Protein AF-A0A504MA35-F1 (afdb_monomer_lite)

Structure (mmCIF, N/CA/C/O backbone):
data_AF-A0A504MA35-F1
#
_entry.id   AF-A0A504MA35-F1
#
loop_
_atom_site.group_PDB
_atom_site.id
_atom_site.type_symbol
_atom_site.label_atom_id
_atom_site.label_alt_id
_atom_site.label_comp_id
_atom_site.label_asym_id
_atom_site.label_entity_id
_atom_site.label_seq_id
_atom_site.pdbx_PDB_ins_code
_atom_site.Cartn_x
_atom_site.Cartn_y
_atom_site.Cartn_z
_atom_site.occupancy
_atom_site.B_iso_or_equiv
_atom_site.auth_seq_id
_atom_site.auth_comp_id
_atom_site.auth_asym_id
_atom_site.auth_atom_id
_atom_site.pdbx_PDB_model_num
ATOM 1 N N . MET A 1 1 ? -36.026 18.913 8.375 1.00 50.41 1 MET A N 1
ATOM 2 C CA . MET A 1 1 ? -34.593 18.856 8.723 1.00 50.41 1 MET A CA 1
ATOM 3 C C . MET A 1 1 ? -34.056 17.618 8.022 1.00 50.41 1 MET A C 1
ATOM 5 O O . MET A 1 1 ? -34.447 16.542 8.444 1.00 50.41 1 MET A O 1
ATOM 9 N N . PRO A 1 2 ? -33.362 17.745 6.877 1.00 55.00 2 PRO A N 1
ATOM 10 C CA . PRO A 1 2 ? -32.932 16.585 6.107 1.00 55.00 2 PRO A CA 1
ATOM 11 C C . PRO A 1 2 ? -31.817 15.855 6.856 1.00 55.00 2 PRO A C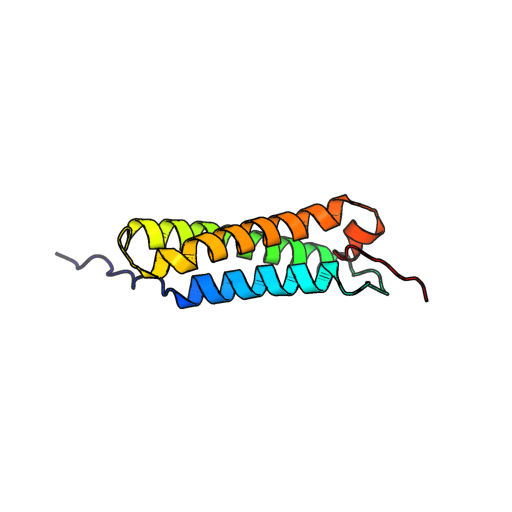 1
ATOM 13 O O . PRO A 1 2 ? -30.789 16.428 7.209 1.00 55.00 2 PRO A O 1
ATOM 16 N N . ASP A 1 3 ? -32.088 14.592 7.118 1.00 53.25 3 ASP A N 1
ATOM 17 C CA . ASP A 1 3 ? -31.229 13.524 7.591 1.00 53.25 3 ASP A CA 1
ATOM 18 C C . ASP A 1 3 ? -29.977 13.449 6.706 1.00 53.25 3 ASP A C 1
ATOM 20 O O . ASP A 1 3 ? -29.918 12.793 5.667 1.00 53.25 3 ASP A O 1
ATOM 24 N N . MET A 1 4 ? -28.960 14.209 7.111 1.00 52.91 4 MET A N 1
ATOM 25 C CA . MET A 1 4 ? -27.652 14.207 6.478 1.00 52.91 4 MET A CA 1
ATOM 26 C C . MET A 1 4 ? -27.004 12.839 6.687 1.00 52.91 4 MET A C 1
ATOM 28 O O . MET A 1 4 ? -26.461 12.555 7.747 1.00 52.91 4 MET A O 1
ATOM 32 N N . SER A 1 5 ? -27.081 12.009 5.643 1.00 54.41 5 SER A N 1
ATOM 33 C CA . SER A 1 5 ? -26.116 10.968 5.289 1.00 54.41 5 SER A CA 1
ATOM 34 C C . SER A 1 5 ? -25.557 10.188 6.486 1.00 54.41 5 SER A C 1
ATOM 36 O O . SER A 1 5 ? -24.431 10.426 6.929 1.00 54.41 5 SER A O 1
ATOM 38 N N . SER A 1 6 ? -26.296 9.170 6.933 1.00 55.16 6 SER A N 1
ATOM 39 C CA . SER A 1 6 ? -25.688 8.025 7.615 1.00 55.16 6 SER A CA 1
ATOM 40 C C . SER A 1 6 ? -24.755 7.328 6.616 1.00 55.16 6 SER A C 1
ATOM 42 O O . SER A 1 6 ? -25.154 6.434 5.866 1.00 55.16 6 SER A O 1
ATOM 44 N N . SER A 1 7 ? -23.513 7.805 6.522 1.00 60.72 7 SER A N 1
ATOM 45 C CA . SER A 1 7 ? -22.460 7.102 5.808 1.00 60.72 7 SER A CA 1
ATOM 46 C C . SER A 1 7 ? -22.259 5.781 6.539 1.00 60.72 7 SER A C 1
ATOM 48 O O . SER A 1 7 ? -21.933 5.748 7.726 1.00 60.72 7 SER A O 1
ATOM 50 N N . LYS A 1 8 ? -22.550 4.671 5.854 1.00 60.34 8 LYS A N 1
ATOM 51 C CA . LYS A 1 8 ? -22.393 3.336 6.436 1.00 60.34 8 LYS A CA 1
ATOM 52 C C . LYS A 1 8 ? -20.969 3.218 6.996 1.00 60.34 8 LYS A C 1
ATOM 54 O O . LYS A 1 8 ? -20.033 3.601 6.285 1.00 60.34 8 LYS A O 1
ATOM 59 N N . PRO A 1 9 ? -20.793 2.711 8.229 1.00 65.19 9 PRO A N 1
ATOM 60 C CA . PRO A 1 9 ? -19.465 2.538 8.794 1.00 65.19 9 PRO A CA 1
ATOM 61 C C . PRO A 1 9 ? -18.634 1.681 7.842 1.00 65.19 9 PRO A C 1
ATOM 63 O O . PRO A 1 9 ? -19.141 0.707 7.270 1.00 65.19 9 PRO A O 1
ATOM 66 N N . LEU A 1 10 ? -17.377 2.070 7.625 1.00 72.12 10 LEU A N 1
ATOM 67 C CA . LEU A 1 10 ? -16.513 1.323 6.718 1.00 72.12 10 LEU A CA 1
ATOM 68 C C . LEU A 1 10 ? -16.338 -0.087 7.287 1.00 72.12 10 LEU A C 1
ATOM 70 O O . LEU A 1 10 ? -15.994 -0.236 8.460 1.00 72.12 10 LEU A O 1
ATOM 74 N N . PRO A 1 11 ? -16.591 -1.143 6.500 1.00 85.38 11 PRO A N 1
ATOM 75 C CA . PRO A 1 11 ? -16.517 -2.484 7.036 1.00 85.38 11 PRO A CA 1
ATOM 76 C C . PRO A 1 11 ? -15.056 -2.855 7.296 1.00 85.38 11 PRO A C 1
ATOM 78 O O . PRO A 1 11 ? -14.182 -2.656 6.453 1.00 85.38 11 PRO A O 1
ATOM 81 N N . TRP A 1 12 ? -14.806 -3.496 8.438 1.00 85.06 12 TRP A N 1
ATOM 82 C CA . TRP A 1 12 ? -13.512 -4.101 8.786 1.00 85.06 12 TRP A CA 1
ATOM 83 C C . TRP A 1 12 ? -12.964 -5.032 7.691 1.00 85.06 12 TRP A C 1
ATOM 85 O O . TRP A 1 12 ? -11.753 -5.207 7.558 1.00 85.06 12 TRP A O 1
ATOM 95 N N . THR A 1 13 ? -13.852 -5.613 6.884 1.00 89.81 13 THR A N 1
ATOM 96 C CA . THR A 1 13 ? -13.505 -6.410 5.705 1.00 89.81 13 THR A CA 1
ATOM 97 C C . THR A 1 13 ? -12.676 -5.617 4.697 1.00 89.81 13 THR A C 1
ATOM 99 O O . THR A 1 13 ? -11.718 -6.164 4.167 1.00 89.81 13 THR A O 1
ATOM 102 N N . THR A 1 14 ? -12.969 -4.331 4.477 1.00 90.00 14 THR A N 1
ATOM 103 C CA . THR A 1 14 ? -12.213 -3.486 3.539 1.00 90.00 14 THR A CA 1
ATOM 104 C C . THR A 1 14 ? -10.753 -3.364 3.960 1.00 90.00 14 THR A C 1
ATOM 106 O O . THR A 1 14 ? -9.866 -3.602 3.144 1.00 90.00 14 THR A O 1
ATOM 109 N N . LEU A 1 15 ? -10.488 -3.085 5.243 1.00 90.75 15 LEU A N 1
ATOM 110 C CA . LEU A 1 15 ? -9.119 -3.031 5.767 1.00 90.75 15 LEU A CA 1
ATOM 111 C C . LEU A 1 15 ? -8.404 -4.369 5.563 1.00 90.75 15 LEU A C 1
ATOM 113 O O . LEU A 1 15 ? -7.267 -4.387 5.103 1.00 90.75 15 LEU A O 1
ATOM 117 N N . ARG A 1 16 ? -9.075 -5.489 5.858 1.00 92.62 16 ARG A N 1
ATOM 118 C CA . ARG A 1 16 ? -8.502 -6.835 5.695 1.00 92.62 16 ARG A CA 1
ATOM 119 C C . ARG A 1 16 ? -8.176 -7.159 4.241 1.00 92.62 16 ARG A C 1
ATOM 121 O O . ARG A 1 16 ? -7.124 -7.729 3.985 1.00 92.62 16 ARG A O 1
ATOM 128 N N . VAL A 1 17 ? -9.051 -6.792 3.307 1.00 94.31 17 VAL A N 1
ATOM 129 C CA . VAL A 1 17 ? -8.842 -7.023 1.872 1.00 94.31 17 VAL A CA 1
ATOM 130 C C . VAL A 1 17 ? -7.667 -6.193 1.365 1.00 94.31 17 VAL A C 1
ATOM 132 O O . VAL A 1 17 ? -6.769 -6.749 0.743 1.00 94.31 17 VAL A O 1
ATOM 135 N N . ILE A 1 18 ? -7.617 -4.895 1.681 1.00 93.56 18 ILE A N 1
ATOM 136 C CA . ILE A 1 18 ? -6.497 -4.029 1.278 1.00 93.56 18 ILE A CA 1
ATOM 137 C C . ILE A 1 18 ? -5.185 -4.532 1.892 1.00 93.56 18 ILE A C 1
ATOM 139 O O . ILE A 1 18 ? -4.175 -4.629 1.198 1.00 93.56 18 ILE A O 1
ATOM 143 N N . ALA A 1 19 ? -5.207 -4.905 3.174 1.00 93.88 19 ALA A N 1
ATOM 144 C CA . ALA A 1 19 ? -4.044 -5.459 3.852 1.00 93.88 19 ALA A CA 1
ATOM 145 C C . ALA A 1 19 ? -3.562 -6.760 3.201 1.00 93.88 19 ALA A C 1
ATOM 147 O O . ALA A 1 19 ? -2.372 -6.899 2.931 1.00 93.88 19 ALA A O 1
ATOM 148 N N . ALA A 1 20 ? -4.474 -7.687 2.901 1.00 94.81 20 ALA A N 1
ATOM 149 C CA . ALA A 1 20 ? -4.141 -8.936 2.229 1.00 94.81 20 ALA A CA 1
ATOM 150 C C . ALA A 1 20 ? -3.539 -8.685 0.841 1.00 94.81 20 ALA A C 1
ATOM 152 O O . ALA A 1 20 ? -2.509 -9.270 0.522 1.00 94.81 20 ALA A O 1
ATOM 153 N N . LEU A 1 21 ? -4.124 -7.779 0.049 1.00 94.50 21 LEU A N 1
ATOM 154 C CA . LEU A 1 21 ? -3.598 -7.421 -1.269 1.00 94.50 21 LEU A CA 1
ATOM 155 C C . LEU A 1 21 ? -2.169 -6.876 -1.175 1.00 94.50 21 LEU A C 1
ATOM 157 O O . LEU A 1 21 ? -1.303 -7.344 -1.907 1.00 94.50 21 LEU A O 1
ATOM 161 N N . LEU A 1 22 ? -1.894 -5.947 -0.255 1.00 94.31 22 LEU A N 1
ATOM 162 C CA . LEU A 1 22 ? -0.554 -5.373 -0.087 1.00 94.31 22 LEU A CA 1
ATOM 163 C C . LEU A 1 22 ? 0.464 -6.403 0.418 1.00 94.31 22 LEU A C 1
ATOM 165 O O . LEU A 1 22 ? 1.550 -6.515 -0.147 1.00 94.31 22 LEU A O 1
ATOM 169 N N . ILE A 1 23 ? 0.120 -7.175 1.452 1.00 95.19 23 ILE A N 1
ATOM 170 C CA . ILE A 1 23 ? 1.039 -8.141 2.075 1.00 95.19 23 ILE A CA 1
ATOM 171 C C . ILE A 1 23 ? 1.339 -9.298 1.122 1.00 95.19 23 ILE A C 1
ATOM 173 O O . ILE A 1 23 ? 2.504 -9.614 0.897 1.00 95.19 23 ILE A O 1
ATOM 177 N N . VAL A 1 24 ? 0.313 -9.921 0.535 1.00 95.44 24 VAL A N 1
ATOM 178 C CA . VAL A 1 24 ? 0.503 -11.066 -0.370 1.00 95.44 24 VAL A CA 1
ATOM 179 C C . VAL A 1 24 ? 1.294 -10.641 -1.603 1.00 95.44 24 VAL A C 1
ATOM 181 O O . VAL A 1 24 ? 2.230 -11.337 -1.986 1.00 95.44 24 VAL A O 1
ATOM 184 N N . THR A 1 25 ? 0.982 -9.477 -2.181 1.00 93.06 25 THR A N 1
ATOM 185 C CA . THR A 1 25 ? 1.718 -8.958 -3.344 1.00 93.06 25 THR A CA 1
ATOM 186 C C . THR A 1 25 ? 3.173 -8.654 -2.996 1.00 93.06 25 THR A C 1
ATOM 188 O O . THR A 1 25 ? 4.067 -8.965 -3.779 1.00 93.06 25 THR A O 1
ATOM 191 N N . PHE A 1 26 ? 3.435 -8.091 -1.813 1.00 93.75 26 PHE A N 1
ATOM 192 C CA . PHE A 1 26 ? 4.795 -7.838 -1.341 1.00 93.75 26 PHE A CA 1
ATOM 193 C C . PHE A 1 26 ? 5.591 -9.126 -1.149 1.00 93.75 26 PHE A C 1
ATOM 195 O O . PHE A 1 26 ? 6.684 -9.249 -1.693 1.00 93.75 26 PHE A O 1
ATOM 202 N N . VAL A 1 27 ? 5.028 -10.113 -0.448 1.00 94.00 27 VAL A N 1
ATOM 203 C CA . VAL A 1 27 ? 5.677 -11.417 -0.246 1.00 94.00 27 VAL A CA 1
ATOM 204 C C . VAL A 1 27 ? 5.931 -12.109 -1.586 1.00 94.00 27 VAL A C 1
ATOM 206 O O . VAL A 1 27 ? 7.030 -12.600 -1.820 1.00 94.00 27 VAL A O 1
ATOM 209 N N . TYR A 1 28 ? 4.960 -12.085 -2.501 1.00 93.19 28 TYR A N 1
ATOM 210 C CA . TYR A 1 28 ? 5.121 -12.623 -3.852 1.00 93.19 28 TYR A CA 1
ATOM 211 C C . TYR A 1 28 ? 6.297 -11.966 -4.593 1.00 93.19 28 TYR A C 1
ATOM 213 O O . TYR A 1 28 ? 7.179 -12.664 -5.090 1.00 93.19 28 TYR A O 1
ATOM 221 N N . ARG A 1 29 ? 6.358 -10.629 -4.606 1.00 90.81 29 ARG A N 1
ATOM 222 C CA . ARG A 1 29 ? 7.414 -9.856 -5.286 1.00 90.81 29 ARG A CA 1
ATOM 223 C C . ARG A 1 29 ? 8.790 -9.962 -4.615 1.00 90.81 29 ARG A C 1
ATOM 225 O O . ARG A 1 29 ? 9.806 -9.717 -5.267 1.00 90.81 29 ARG A O 1
ATOM 232 N N . LEU A 1 30 ? 8.838 -10.331 -3.335 1.00 90.88 30 LEU A N 1
ATOM 233 C CA . LEU A 1 30 ? 10.077 -10.644 -2.622 1.00 90.88 30 LEU A CA 1
ATOM 234 C C . LEU A 1 30 ? 10.590 -12.054 -2.929 1.00 90.88 30 LEU A C 1
ATOM 236 O O . LEU A 1 30 ? 11.793 -12.235 -3.093 1.00 90.88 30 LEU A O 1
ATOM 240 N N . CYS A 1 31 ? 9.698 -13.045 -2.953 1.00 91.06 31 CYS A N 1
ATOM 241 C CA . CYS A 1 31 ? 10.081 -14.455 -2.986 1.00 91.06 31 CYS A CA 1
ATOM 242 C C . CYS A 1 31 ? 10.211 -15.029 -4.396 1.00 91.06 31 CYS A C 1
ATOM 244 O O . CYS A 1 31 ? 10.973 -15.972 -4.596 1.00 91.06 31 CYS A O 1
ATOM 246 N N . ILE A 1 32 ? 9.451 -14.511 -5.359 1.00 89.38 32 ILE A N 1
ATOM 247 C CA . ILE A 1 32 ? 9.431 -15.049 -6.719 1.00 89.38 32 ILE A CA 1
ATOM 248 C C . ILE A 1 32 ? 10.264 -14.133 -7.615 1.00 89.38 32 ILE A C 1
ATOM 250 O O . ILE A 1 32 ? 10.045 -12.925 -7.589 1.00 89.38 32 ILE A O 1
ATOM 254 N N . PRO A 1 33 ? 11.235 -14.650 -8.385 1.00 87.56 33 PRO A N 1
ATOM 255 C CA . PRO A 1 33 ? 12.004 -13.832 -9.311 1.00 87.56 33 PRO A CA 1
ATOM 256 C C . PRO A 1 33 ? 11.176 -13.472 -10.547 1.00 87.56 33 PRO A C 1
ATOM 258 O O . PRO A 1 33 ? 10.382 -14.281 -11.034 1.00 87.56 33 PRO A O 1
ATOM 261 N N . SER A 1 34 ? 11.391 -12.268 -11.080 1.00 85.62 34 SER A N 1
ATOM 262 C CA . SER A 1 34 ? 10.885 -11.933 -12.413 1.00 85.62 34 SER A CA 1
ATOM 263 C C . SER A 1 34 ? 11.834 -12.449 -13.497 1.00 85.62 34 SER A C 1
ATOM 265 O O . SER A 1 34 ? 13.053 -12.449 -13.307 1.00 85.62 34 SER A O 1
ATOM 267 N N . HIS A 1 35 ? 11.254 -12.854 -14.626 1.00 83.44 35 HIS A N 1
ATOM 268 C CA . HIS A 1 35 ? 11.959 -13.395 -15.792 1.00 83.44 35 HIS A CA 1
ATOM 269 C C . HIS A 1 35 ? 11.857 -12.472 -17.017 1.00 83.44 35 HIS A C 1
ATOM 271 O O . HIS A 1 35 ? 12.625 -12.610 -17.963 1.00 83.44 35 HIS A O 1
ATOM 277 N N . GLU A 1 36 ? 10.937 -11.501 -16.999 1.00 82.81 36 GLU A N 1
ATOM 278 C CA . GLU A 1 36 ? 10.677 -10.599 -18.121 1.00 82.81 36 GLU A CA 1
ATOM 279 C C . GLU A 1 36 ? 10.560 -9.149 -17.640 1.00 82.81 36 GLU A C 1
ATOM 281 O O . GLU A 1 36 ? 10.149 -8.872 -16.508 1.00 82.81 36 GLU A O 1
ATOM 286 N N . TYR A 1 37 ? 10.939 -8.209 -18.508 1.00 83.94 37 TYR A 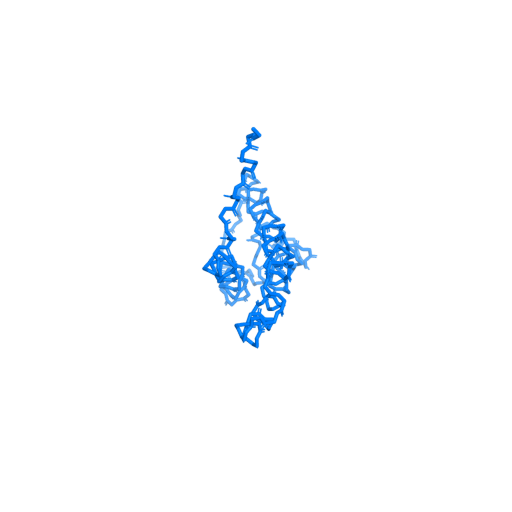N 1
ATOM 287 C CA . TYR A 1 37 ? 10.733 -6.787 -18.259 1.00 83.94 37 TYR A CA 1
ATOM 288 C C . TYR A 1 37 ? 9.294 -6.390 -18.575 1.00 83.94 37 TYR A C 1
ATOM 290 O O . TYR A 1 37 ? 8.810 -6.593 -19.688 1.00 83.94 37 TYR A O 1
ATOM 298 N N . ASP A 1 38 ? 8.639 -5.745 -17.613 1.00 84.44 38 ASP A N 1
ATOM 299 C CA . ASP A 1 38 ? 7.303 -5.201 -17.814 1.00 84.44 38 ASP A CA 1
ATOM 300 C C . ASP A 1 38 ? 7.294 -4.040 -18.816 1.00 84.44 38 ASP A C 1
ATOM 302 O O . ASP A 1 38 ? 8.214 -3.217 -18.902 1.00 84.44 38 ASP A O 1
ATOM 306 N N . SER A 1 39 ? 6.178 -3.916 -19.537 1.00 89.62 39 SER A N 1
ATOM 307 C CA . SER A 1 39 ? 5.914 -2.734 -20.356 1.00 89.62 39 SER A CA 1
ATOM 308 C C . SER A 1 39 ? 5.791 -1.476 -19.485 1.00 89.62 39 SER A C 1
ATOM 310 O O . SER A 1 39 ? 5.299 -1.518 -18.356 1.00 89.62 39 SER A O 1
ATOM 312 N N . ARG A 1 40 ? 6.161 -0.308 -20.032 1.00 89.00 40 ARG A N 1
ATOM 313 C CA . ARG A 1 40 ? 6.047 0.987 -19.324 1.00 89.00 40 ARG A CA 1
ATOM 314 C C . ARG A 1 40 ? 4.641 1.241 -18.764 1.00 89.00 40 ARG A C 1
ATOM 316 O O . ARG A 1 40 ? 4.513 1.790 -17.675 1.00 89.00 40 ARG A O 1
ATOM 323 N N . GLY A 1 41 ? 3.602 0.837 -19.499 1.00 89.81 41 GLY A N 1
ATOM 324 C CA . GLY A 1 41 ? 2.213 0.963 -19.054 1.00 89.81 41 GLY A CA 1
ATOM 325 C C . GLY A 1 41 ? 1.902 0.091 -17.835 1.00 89.81 41 GLY A C 1
ATOM 326 O O . GLY A 1 41 ? 1.295 0.585 -16.889 1.00 89.81 41 GLY A O 1
ATOM 327 N N . SER A 1 42 ? 2.376 -1.161 -17.828 1.00 88.88 42 SER A N 1
ATOM 328 C CA . SER A 1 42 ? 2.236 -2.091 -16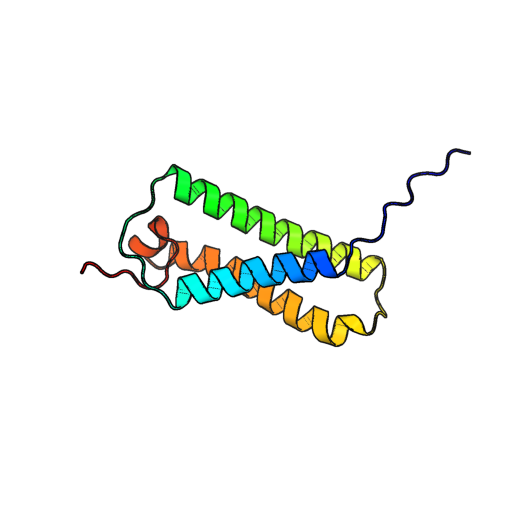.693 1.00 88.88 42 SER A CA 1
ATOM 329 C C . SER A 1 42 ? 2.893 -1.529 -15.429 1.00 88.88 42 SER A C 1
ATOM 331 O O . SER A 1 42 ? 2.264 -1.461 -14.374 1.00 88.88 42 SER A O 1
ATOM 333 N N . VAL A 1 43 ? 4.117 -1.005 -15.561 1.00 91.44 43 VAL A N 1
ATOM 334 C CA . VAL A 1 43 ? 4.860 -0.384 -14.453 1.00 91.44 43 VAL A CA 1
ATOM 335 C C . VAL A 1 43 ? 4.095 0.781 -13.832 1.00 91.44 43 VAL A C 1
ATOM 337 O O . VAL A 1 43 ? 3.926 0.829 -12.614 1.00 91.44 43 VAL A O 1
ATOM 340 N N . ILE A 1 44 ? 3.620 1.722 -14.654 1.00 93.19 44 ILE A N 1
ATOM 341 C CA . ILE A 1 44 ? 2.895 2.898 -14.158 1.00 93.19 44 ILE A CA 1
ATOM 342 C C . ILE A 1 44 ? 1.580 2.473 -13.499 1.00 93.19 44 ILE A C 1
ATOM 344 O O . ILE A 1 44 ? 1.270 2.958 -12.414 1.00 93.19 44 ILE A O 1
ATOM 348 N N . LEU A 1 45 ? 0.828 1.555 -14.117 1.00 93.88 45 LEU A N 1
ATOM 349 C CA . LEU A 1 45 ? -0.433 1.064 -13.565 1.00 93.88 45 LEU A CA 1
ATOM 350 C C . LEU A 1 45 ? -0.230 0.405 -12.197 1.00 93.88 45 LEU A C 1
ATOM 352 O O . LEU A 1 45 ? -0.961 0.719 -11.262 1.00 93.88 45 LEU A O 1
ATOM 356 N N . ASP A 1 46 ? 0.776 -0.458 -12.061 1.00 92.69 46 ASP A N 1
ATOM 357 C CA . ASP A 1 46 ? 1.090 -1.123 -10.795 1.00 92.69 46 ASP A CA 1
ATOM 358 C C . ASP A 1 46 ? 1.478 -0.118 -9.702 1.00 92.69 46 ASP A C 1
ATOM 360 O O . ASP A 1 46 ? 0.969 -0.196 -8.585 1.00 92.69 46 ASP A O 1
ATOM 364 N N . ILE A 1 47 ? 2.303 0.884 -10.029 1.00 92.75 47 ILE A N 1
ATOM 365 C CA . ILE A 1 47 ? 2.663 1.956 -9.088 1.00 92.75 47 ILE A CA 1
ATOM 366 C C . ILE A 1 47 ? 1.414 2.725 -8.645 1.00 92.75 47 ILE A C 1
ATOM 368 O O . ILE A 1 47 ? 1.220 2.943 -7.449 1.00 92.75 47 ILE A O 1
ATOM 372 N N . VAL A 1 48 ? 0.555 3.120 -9.587 1.00 95.94 48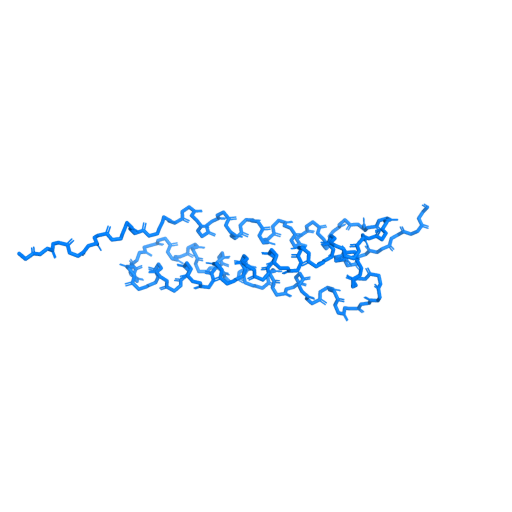 VAL A N 1
ATOM 373 C CA . VAL A 1 48 ? -0.683 3.858 -9.296 1.00 95.94 48 VAL A CA 1
ATOM 374 C C . VAL A 1 48 ? -1.625 3.026 -8.429 1.00 95.94 48 VAL A C 1
ATOM 376 O O . VAL A 1 48 ? -2.164 3.548 -7.453 1.00 95.94 48 VAL A O 1
ATOM 379 N N . LEU A 1 49 ? -1.796 1.737 -8.732 1.00 94.56 49 LEU A N 1
ATOM 380 C CA . LEU A 1 49 ? -2.613 0.824 -7.932 1.00 94.56 49 LEU A CA 1
ATOM 381 C C . LEU A 1 49 ? -2.043 0.648 -6.525 1.00 94.56 49 LEU A C 1
ATOM 383 O O . LEU A 1 49 ? -2.794 0.726 -5.557 1.00 94.56 49 LEU A O 1
ATOM 387 N N . ASN A 1 50 ? -0.728 0.475 -6.387 1.00 94.25 50 ASN A N 1
ATOM 388 C CA . ASN A 1 50 ? -0.086 0.337 -5.085 1.00 94.25 50 ASN A CA 1
ATOM 389 C C . ASN A 1 50 ? -0.225 1.618 -4.242 1.00 94.25 50 ASN A C 1
ATOM 391 O O . ASN A 1 50 ? -0.616 1.558 -3.077 1.00 94.25 50 ASN A O 1
ATOM 395 N N . ILE A 1 51 ? -0.002 2.795 -4.840 1.00 95.75 51 ILE A N 1
ATOM 396 C CA . ILE A 1 51 ? -0.243 4.085 -4.174 1.00 95.75 51 ILE A CA 1
ATOM 397 C C . ILE A 1 51 ? -1.721 4.218 -3.786 1.00 95.75 51 ILE A C 1
ATOM 399 O O . ILE A 1 51 ? -2.024 4.600 -2.658 1.00 95.75 51 ILE A O 1
ATOM 403 N N . GLY A 1 52 ? -2.647 3.862 -4.680 1.00 96.19 52 GLY A N 1
ATOM 404 C CA . GLY A 1 52 ? -4.084 3.874 -4.407 1.00 96.19 52 GLY A CA 1
ATOM 405 C C . GLY A 1 52 ? -4.472 2.964 -3.239 1.00 96.19 52 GLY A C 1
ATOM 406 O O . GLY A 1 52 ? -5.237 3.377 -2.368 1.00 96.19 52 GLY A O 1
ATOM 407 N N . LEU A 1 53 ? -3.895 1.762 -3.163 1.00 95.56 53 LEU A N 1
ATOM 408 C CA . LEU A 1 53 ? -4.092 0.826 -2.054 1.00 95.56 53 LEU A CA 1
ATOM 409 C C . LEU A 1 53 ? -3.499 1.353 -0.743 1.00 95.56 53 LEU A C 1
ATOM 411 O O . LEU A 1 53 ? -4.147 1.236 0.294 1.00 95.56 53 LEU A O 1
ATOM 415 N N . LEU A 1 54 ? -2.321 1.982 -0.770 1.00 95.69 54 LEU A N 1
ATOM 416 C CA . LEU A 1 54 ? -1.723 2.631 0.402 1.00 95.69 54 LEU A CA 1
ATOM 417 C C . LEU A 1 54 ? -2.583 3.788 0.920 1.00 95.69 54 LEU A C 1
ATOM 419 O O . LEU A 1 54 ? -2.861 3.873 2.117 1.00 95.69 54 LEU A O 1
ATOM 423 N N . VAL A 1 55 ? -3.045 4.663 0.025 1.00 96.19 55 VAL A N 1
ATOM 424 C CA . VAL A 1 55 ? -3.950 5.765 0.378 1.00 96.19 55 VAL A CA 1
ATOM 425 C C . VAL A 1 55 ? -5.268 5.211 0.924 1.00 96.19 55 VAL A C 1
ATOM 427 O O . VAL A 1 55 ? -5.749 5.681 1.956 1.00 96.19 55 VAL A O 1
ATOM 430 N N . GLY A 1 56 ? -5.815 4.169 0.293 1.00 92.94 56 GLY A N 1
ATOM 431 C CA . GLY A 1 56 ? -7.008 3.464 0.755 1.00 92.94 56 GLY A CA 1
ATOM 432 C C . GLY A 1 56 ? -6.830 2.834 2.138 1.00 92.94 56 GLY A C 1
ATOM 433 O O . GLY A 1 56 ? -7.728 2.940 2.974 1.00 92.94 56 GLY A O 1
ATOM 434 N N . LEU A 1 57 ? -5.665 2.244 2.419 1.00 94.62 57 LEU A N 1
ATOM 435 C CA . LEU A 1 57 ? -5.319 1.681 3.725 1.00 94.62 57 LEU A CA 1
ATOM 436 C C . LEU A 1 57 ? -5.294 2.772 4.798 1.00 94.62 57 LEU A C 1
ATOM 438 O O . LEU A 1 57 ? -5.956 2.626 5.823 1.00 94.62 57 LEU A O 1
ATOM 442 N N . ILE A 1 58 ? -4.581 3.876 4.554 1.00 94.75 58 ILE A N 1
ATOM 443 C CA . ILE A 1 58 ? -4.465 4.996 5.501 1.00 94.75 58 ILE A CA 1
ATOM 444 C C . ILE A 1 58 ? -5.836 5.636 5.748 1.00 94.75 58 ILE A C 1
ATOM 446 O O . ILE A 1 58 ? -6.197 5.902 6.896 1.00 94.75 58 ILE A O 1
ATOM 450 N N . GLY A 1 59 ? -6.619 5.858 4.689 1.00 93.38 59 GLY A N 1
ATOM 451 C CA . GLY A 1 59 ? -7.972 6.405 4.787 1.00 93.38 59 GLY A CA 1
ATOM 452 C C . GLY A 1 59 ? -8.905 5.498 5.591 1.00 93.38 59 GLY A C 1
ATOM 453 O O . GL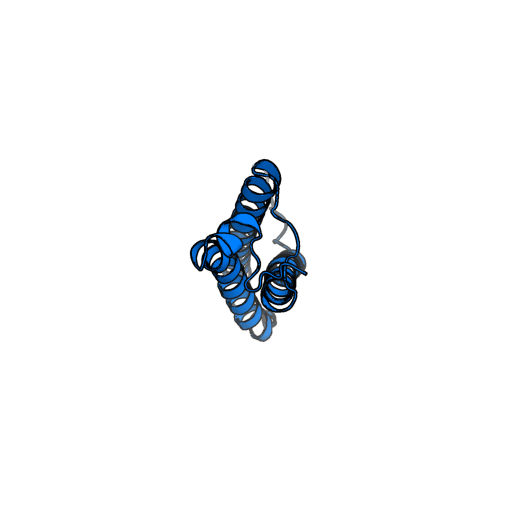Y A 1 59 ? -9.561 5.957 6.526 1.00 93.38 59 GLY A O 1
ATOM 454 N N . THR A 1 60 ? -8.907 4.198 5.286 1.00 91.19 60 THR A N 1
ATOM 455 C CA . THR A 1 60 ? -9.736 3.208 5.993 1.00 91.19 60 THR A CA 1
ATOM 456 C C . THR A 1 60 ? -9.301 3.055 7.450 1.00 91.19 60 THR A C 1
ATOM 458 O O . THR A 1 60 ? -10.152 3.021 8.334 1.00 91.19 60 THR A O 1
ATOM 461 N N . GLY A 1 61 ? -7.993 3.024 7.722 1.00 88.38 61 GLY A N 1
ATOM 462 C CA . GLY A 1 61 ? -7.443 2.952 9.077 1.00 88.38 61 GLY A CA 1
ATOM 463 C C . GLY A 1 61 ? -7.852 4.152 9.930 1.00 88.38 61 GLY A C 1
ATOM 464 O O . GLY A 1 61 ? -8.392 3.971 11.019 1.00 88.38 61 GLY A O 1
ATOM 465 N N . ARG A 1 62 ? -7.693 5.377 9.407 1.00 90.50 62 ARG A N 1
ATOM 466 C CA . ARG A 1 62 ? -8.117 6.606 10.101 1.00 90.50 62 ARG A CA 1
ATOM 467 C C . ARG A 1 62 ? -9.623 6.648 10.345 1.00 90.50 62 ARG A C 1
ATOM 469 O O . ARG A 1 62 ? -10.049 6.975 11.447 1.00 90.50 62 ARG A O 1
ATOM 476 N N . SER A 1 63 ? -10.425 6.296 9.341 1.00 87.88 63 SER A N 1
ATOM 477 C CA . SER A 1 63 ? -11.884 6.301 9.469 1.00 87.88 63 SER A CA 1
ATOM 478 C C . SER A 1 63 ? -12.379 5.270 10.484 1.00 87.88 63 SER A C 1
ATOM 480 O O . SER A 1 63 ? -13.275 5.578 11.264 1.00 87.88 63 SER A O 1
ATOM 482 N N . LEU A 1 64 ? -11.808 4.060 10.503 1.00 87.25 64 LEU A N 1
ATOM 483 C CA . LEU A 1 64 ? -12.164 3.039 11.493 1.00 87.25 64 LEU A CA 1
ATOM 484 C C . LEU A 1 64 ? -11.778 3.483 12.906 1.00 87.25 64 LEU A C 1
ATOM 486 O O . LEU A 1 64 ? -12.551 3.283 13.838 1.00 87.25 64 LEU A O 1
ATOM 490 N N . GLN A 1 65 ? -10.615 4.121 13.064 1.00 86.75 65 GLN A N 1
ATOM 491 C CA . GLN A 1 65 ? -10.135 4.575 14.368 1.00 86.75 65 GLN A CA 1
ATOM 492 C C . GLN A 1 65 ? -11.014 5.698 14.937 1.00 86.75 65 GLN A C 1
ATOM 494 O O . GLN A 1 65 ? -11.251 5.741 16.139 1.00 86.75 65 GLN A O 1
ATOM 499 N N . GLN A 1 66 ? -11.533 6.578 14.076 1.00 86.31 66 GLN A N 1
ATOM 500 C CA . GLN A 1 66 ? -12.484 7.625 14.466 1.00 86.31 66 GLN A CA 1
ATOM 501 C C . GLN A 1 66 ? -13.871 7.071 14.817 1.00 86.31 66 GLN A C 1
ATOM 503 O O . GLN A 1 66 ? -14.527 7.604 15.706 1.00 86.31 66 GLN A O 1
ATOM 508 N N . GLN A 1 67 ? -14.330 6.029 14.118 1.00 84.06 67 GLN A N 1
ATOM 509 C CA . GLN A 1 67 ? -15.667 5.456 14.316 1.00 84.06 67 GLN A CA 1
ATOM 510 C C . GLN A 1 67 ? -15.745 4.519 15.524 1.00 84.06 67 GLN A C 1
ATOM 512 O O . GLN A 1 67 ? -16.768 4.487 16.203 1.00 84.06 67 GLN A O 1
ATOM 517 N N . ALA A 1 68 ? -14.694 3.739 15.777 1.00 80.88 68 ALA A N 1
ATOM 518 C CA . ALA A 1 68 ? -14.686 2.715 16.816 1.00 80.88 68 ALA A CA 1
ATOM 519 C C . ALA A 1 68 ? -13.289 2.594 17.462 1.00 80.88 68 ALA A C 1
ATOM 521 O O . ALA A 1 68 ? -12.564 1.634 17.184 1.00 80.88 68 ALA A O 1
ATOM 522 N N . PRO A 1 69 ? -12.885 3.570 18.300 1.00 80.50 69 PRO A N 1
ATOM 523 C CA . PRO A 1 69 ? -11.565 3.580 18.935 1.00 80.50 69 PRO A CA 1
ATOM 524 C C . PRO A 1 69 ? -11.366 2.437 19.945 1.00 80.50 69 PRO A C 1
ATOM 526 O O . PRO A 1 69 ? -10.272 1.887 20.014 1.00 80.50 69 PRO A O 1
ATOM 529 N N . ASP A 1 70 ? -12.423 2.034 20.659 1.00 82.31 70 ASP A N 1
ATOM 530 C CA . ASP A 1 70 ? -12.380 0.995 21.706 1.00 82.31 70 ASP A CA 1
ATOM 531 C C . ASP A 1 70 ? -12.807 -0.407 21.214 1.00 82.31 70 ASP A C 1
ATOM 533 O O . ASP A 1 70 ? -13.151 -1.284 22.005 1.00 82.31 70 ASP A O 1
ATOM 537 N N . ASP A 1 71 ? -12.814 -0.650 19.899 1.00 85.31 71 ASP A N 1
ATOM 538 C CA . ASP A 1 71 ? -13.162 -1.967 19.345 1.00 85.31 71 ASP A CA 1
ATOM 539 C C . ASP A 1 71 ? -12.046 -2.995 19.627 1.00 85.31 71 ASP A C 1
ATOM 541 O O . ASP A 1 71 ? -10.899 -2.825 19.204 1.00 85.31 71 ASP A O 1
ATOM 545 N N . ASP A 1 72 ? -12.387 -4.115 20.274 1.00 87.56 72 ASP A N 1
ATOM 546 C CA . ASP A 1 72 ? -11.479 -5.239 20.554 1.00 87.56 72 ASP A CA 1
ATOM 547 C C . ASP A 1 72 ? -10.750 -5.760 19.304 1.00 87.56 72 ASP A C 1
ATOM 549 O O . ASP A 1 72 ? -9.645 -6.310 19.388 1.00 87.56 72 ASP A O 1
ATOM 553 N N . ARG A 1 73 ? -11.337 -5.566 18.116 1.00 86.31 73 ARG A N 1
ATOM 554 C CA . ARG A 1 73 ? -10.741 -5.950 16.831 1.00 86.31 73 ARG A CA 1
ATOM 555 C C . ARG A 1 73 ? -9.425 -5.233 16.546 1.00 86.31 73 ARG A C 1
ATOM 557 O O . ARG A 1 73 ? -8.610 -5.783 15.803 1.00 86.31 73 ARG A O 1
ATOM 564 N N . TRP A 1 74 ? -9.159 -4.078 17.158 1.00 86.56 74 TRP A N 1
ATOM 565 C CA . TRP A 1 74 ? -7.882 -3.373 17.028 1.00 86.56 74 TRP A CA 1
ATOM 566 C C . TRP A 1 74 ? -6.687 -4.155 17.569 1.00 86.56 74 TRP A C 1
ATOM 568 O O . TRP A 1 74 ? -5.577 -3.946 17.079 1.00 86.56 74 TRP A O 1
ATOM 578 N N . LYS A 1 75 ? -6.891 -5.122 18.474 1.00 87.81 75 LYS A N 1
ATOM 579 C CA . LYS A 1 75 ? -5.824 -6.024 18.947 1.00 87.81 75 LYS A CA 1
ATOM 580 C C . LYS A 1 75 ? -5.162 -6.784 17.792 1.00 87.81 75 LYS A C 1
ATOM 582 O O . LYS A 1 75 ? -3.950 -6.965 17.783 1.00 87.81 75 LYS A O 1
ATOM 587 N N . VAL A 1 76 ? -5.954 -7.176 16.791 1.00 86.12 76 VAL A N 1
ATOM 588 C CA . VAL A 1 76 ? -5.475 -7.845 15.567 1.00 86.12 76 VAL A CA 1
ATOM 589 C C . VAL A 1 76 ? -5.345 -6.858 14.402 1.00 86.12 76 VAL A C 1
ATOM 591 O O . VAL A 1 76 ? -4.454 -6.985 13.566 1.00 86.12 76 VAL A O 1
ATOM 594 N N . GLY A 1 77 ? -6.212 -5.847 14.347 1.00 87.69 77 GLY A N 1
ATOM 595 C CA . GLY A 1 77 ? -6.230 -4.835 13.295 1.00 87.69 77 GLY A CA 1
ATOM 596 C C . GLY A 1 77 ? -4.980 -3.960 13.266 1.00 87.69 77 GLY A C 1
ATOM 597 O O . GLY A 1 77 ? -4.485 -3.657 12.187 1.00 87.69 77 GLY A O 1
ATOM 598 N N . THR A 1 78 ? -4.433 -3.606 14.430 1.00 89.62 78 THR A N 1
ATOM 599 C CA . THR A 1 78 ? -3.236 -2.758 14.543 1.00 89.62 78 THR A CA 1
ATOM 600 C C . THR A 1 78 ? -2.000 -3.398 13.908 1.00 89.62 78 THR A C 1
ATOM 602 O O . THR A 1 78 ? -1.427 -2.781 13.008 1.00 89.62 78 THR A O 1
ATOM 605 N N . PRO A 1 79 ? -1.574 -4.622 14.294 1.00 93.38 79 PRO A N 1
ATOM 606 C CA . PRO A 1 79 ? -0.417 -5.243 13.655 1.00 93.38 79 PRO A CA 1
ATOM 607 C C . PRO A 1 79 ? -0.663 -5.502 12.166 1.00 93.38 79 PRO A C 1
ATOM 609 O O . PRO A 1 79 ? 0.247 -5.311 11.364 1.00 93.38 79 PRO A O 1
ATOM 612 N N . LEU A 1 80 ? -1.892 -5.857 11.775 1.00 92.94 80 LEU A N 1
ATOM 613 C CA . LEU A 1 80 ? -2.246 -6.066 10.370 1.00 92.94 80 LEU A CA 1
ATOM 614 C C . LEU A 1 80 ? -2.130 -4.775 9.543 1.00 92.94 80 LEU A C 1
ATOM 616 O O . LEU A 1 80 ? -1.588 -4.800 8.440 1.00 92.94 80 LEU A O 1
ATOM 620 N N . TYR A 1 81 ? -2.606 -3.650 10.080 1.00 93.69 81 TYR A N 1
ATOM 621 C CA . TYR A 1 81 ? -2.492 -2.335 9.455 1.00 93.69 81 TYR A CA 1
ATOM 622 C C . TYR A 1 81 ? -1.025 -1.947 9.248 1.00 93.69 81 TYR A C 1
ATOM 624 O O . TYR A 1 81 ? -0.641 -1.569 8.144 1.00 93.69 81 TYR A O 1
ATOM 632 N N . TRP A 1 82 ? -0.189 -2.094 10.279 1.00 95.88 82 TRP A N 1
ATOM 633 C CA . TRP A 1 82 ? 1.238 -1.785 10.178 1.00 95.88 82 TRP A CA 1
ATOM 634 C C . TRP A 1 82 ? 1.973 -2.716 9.214 1.00 95.88 82 TRP A C 1
ATOM 636 O O . TRP A 1 82 ? 2.760 -2.239 8.399 1.00 95.88 82 TRP A O 1
ATOM 646 N N . ALA A 1 83 ? 1.685 -4.019 9.246 1.00 95.31 83 ALA A N 1
ATOM 647 C CA . ALA A 1 83 ? 2.257 -4.980 8.307 1.00 95.31 83 ALA A CA 1
ATOM 648 C C . ALA A 1 83 ? 1.907 -4.625 6.854 1.00 95.31 83 ALA A C 1
ATOM 650 O O . ALA A 1 83 ? 2.781 -4.632 5.987 1.00 95.31 83 ALA A O 1
ATOM 651 N N . ALA A 1 84 ? 0.653 -4.251 6.593 1.00 95.19 84 ALA A N 1
ATOM 652 C CA . ALA A 1 84 ? 0.210 -3.808 5.277 1.00 95.19 84 ALA A CA 1
ATOM 653 C C . ALA A 1 84 ? 0.860 -2.488 4.847 1.00 95.19 84 ALA A C 1
ATOM 655 O O . ALA A 1 84 ? 1.269 -2.358 3.695 1.00 95.19 84 ALA A O 1
ATOM 656 N N . LEU A 1 85 ? 1.006 -1.534 5.770 1.00 96.75 85 LEU A N 1
ATOM 657 C CA . LEU A 1 85 ? 1.653 -0.253 5.501 1.00 96.75 85 LEU A CA 1
ATOM 658 C C . LEU A 1 85 ? 3.125 -0.448 5.114 1.00 96.75 85 LEU A C 1
ATOM 660 O O . LEU A 1 85 ? 3.567 0.063 4.087 1.00 96.75 85 LEU A O 1
ATOM 664 N N . ILE A 1 86 ? 3.862 -1.236 5.902 1.00 96.69 86 ILE A N 1
ATOM 665 C CA . ILE A 1 86 ? 5.264 -1.574 5.628 1.00 96.69 86 ILE A CA 1
ATOM 666 C C . ILE A 1 86 ? 5.377 -2.328 4.301 1.00 96.69 86 ILE A C 1
ATOM 668 O O . ILE A 1 86 ? 6.257 -2.015 3.506 1.00 96.69 86 ILE A O 1
ATOM 672 N N . SER A 1 87 ? 4.466 -3.264 4.026 1.00 96.19 87 SER A N 1
ATOM 673 C CA . SER A 1 87 ? 4.448 -4.021 2.768 1.00 96.19 87 SER A CA 1
ATOM 674 C C . SER A 1 87 ? 4.231 -3.115 1.554 1.00 96.19 87 SER A C 1
ATOM 676 O O . SER A 1 87 ? 4.975 -3.204 0.582 1.00 96.19 87 SER A O 1
ATOM 678 N N . GLY A 1 88 ? 3.264 -2.194 1.610 1.00 94.25 88 GLY A N 1
ATOM 679 C CA . GLY A 1 88 ? 3.007 -1.257 0.513 1.00 94.25 88 GLY A CA 1
ATOM 680 C C . GLY A 1 88 ? 4.174 -0.299 0.259 1.00 94.25 88 GLY A C 1
ATOM 681 O O . GLY A 1 88 ? 4.535 -0.057 -0.894 1.00 94.25 88 GLY A O 1
ATOM 682 N N . ILE A 1 89 ? 4.821 0.195 1.321 1.00 95.75 89 ILE A N 1
ATOM 683 C CA . ILE A 1 89 ? 6.051 0.993 1.200 1.00 95.75 89 ILE A CA 1
ATOM 684 C C . ILE A 1 89 ? 7.183 0.136 0.617 1.00 95.75 89 ILE A C 1
ATOM 686 O O . ILE A 1 89 ? 7.882 0.576 -0.293 1.00 95.75 89 ILE A O 1
ATOM 690 N N . GLY A 1 90 ? 7.336 -1.102 1.088 1.00 93.75 90 GLY A N 1
ATOM 691 C CA . GLY A 1 90 ? 8.329 -2.057 0.605 1.00 93.75 90 GLY A CA 1
ATOM 692 C C . GLY A 1 90 ? 8.202 -2.337 -0.893 1.00 93.75 90 GLY A C 1
ATOM 693 O O . GLY A 1 90 ? 9.206 -2.330 -1.599 1.00 93.75 90 GLY A O 1
ATOM 694 N N . LEU A 1 91 ? 6.977 -2.488 -1.402 1.00 92.88 91 LEU A N 1
ATOM 695 C CA . LEU A 1 91 ? 6.696 -2.633 -2.834 1.00 92.88 91 LEU A CA 1
ATOM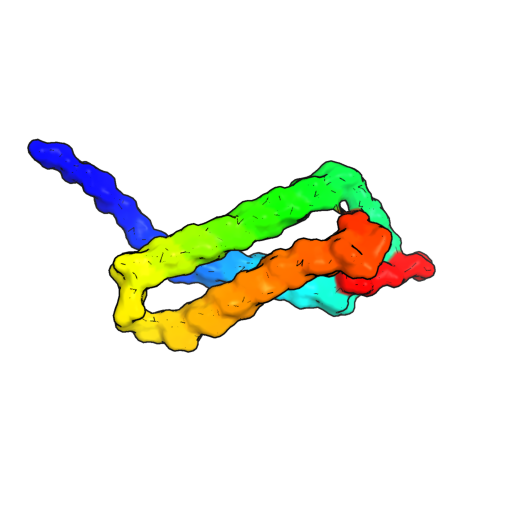 696 C C . LEU A 1 91 ? 7.221 -1.456 -3.668 1.00 92.88 91 LEU A C 1
ATOM 698 O O . LEU A 1 91 ? 7.745 -1.658 -4.762 1.00 92.88 91 LEU A O 1
ATOM 702 N N . LEU A 1 92 ? 7.110 -0.228 -3.155 1.00 93.25 92 LEU A N 1
ATOM 703 C CA . LEU A 1 92 ? 7.674 0.948 -3.818 1.00 93.25 92 LEU A CA 1
ATOM 704 C C . LEU A 1 92 ? 9.199 0.974 -3.695 1.00 93.25 92 LEU A C 1
ATOM 706 O O . LEU A 1 92 ? 9.881 1.263 -4.672 1.00 93.25 92 LEU A O 1
ATOM 710 N N . LEU A 1 93 ? 9.741 0.628 -2.525 1.00 93.44 93 LEU A N 1
ATOM 711 C CA . LEU A 1 93 ? 11.185 0.602 -2.293 1.00 93.44 93 LEU A CA 1
ATOM 712 C C . LEU A 1 93 ? 11.905 -0.406 -3.188 1.00 93.44 93 LEU A C 1
ATOM 714 O O . LEU A 1 93 ? 12.963 -0.066 -3.710 1.00 93.44 93 LEU A O 1
ATOM 718 N N . ILE A 1 94 ? 11.326 -1.589 -3.438 1.00 91.62 94 ILE A N 1
ATOM 719 C CA . ILE A 1 94 ? 11.885 -2.589 -4.369 1.00 91.62 94 ILE A CA 1
ATOM 720 C C . ILE A 1 94 ? 12.200 -1.946 -5.724 1.00 91.62 94 ILE A C 1
ATOM 722 O O . ILE A 1 94 ? 13.268 -2.196 -6.288 1.00 91.62 94 ILE A O 1
ATOM 726 N N . ARG A 1 95 ? 11.334 -1.048 -6.206 1.00 90.19 95 ARG A N 1
ATOM 727 C CA . ARG A 1 95 ? 11.516 -0.371 -7.496 1.00 90.19 95 ARG A CA 1
ATOM 728 C C . ARG A 1 95 ? 12.721 0.569 -7.530 1.00 90.19 95 ARG A C 1
ATOM 730 O O . ARG A 1 95 ? 13.233 0.842 -8.607 1.00 90.19 95 ARG A O 1
ATOM 737 N N . PHE A 1 96 ? 13.213 1.021 -6.381 1.00 91.38 96 PHE A N 1
ATOM 738 C CA . PHE A 1 96 ? 14.402 1.872 -6.283 1.00 91.38 96 PHE A CA 1
ATOM 739 C C . PHE A 1 96 ? 15.688 1.103 -5.948 1.00 91.38 96 PHE A C 1
ATOM 741 O O . PHE A 1 96 ? 16.754 1.709 -5.894 1.00 91.38 96 PHE A O 1
ATOM 748 N N . THR A 1 97 ? 15.626 -0.216 -5.731 1.00 89.81 97 THR A N 1
ATOM 749 C CA . THR A 1 97 ? 16.816 -1.004 -5.350 1.00 89.81 97 THR A CA 1
ATOM 750 C C . THR A 1 97 ? 17.772 -1.273 -6.512 1.00 89.81 97 THR A C 1
ATOM 752 O O . THR A 1 97 ? 18.977 -1.382 -6.307 1.00 89.81 97 THR A O 1
ATOM 755 N N . SER A 1 98 ? 17.256 -1.411 -7.735 1.00 85.94 98 SER A N 1
ATOM 756 C CA . SER A 1 98 ? 18.041 -1.769 -8.920 1.00 85.94 98 SER A CA 1
ATOM 757 C C . SER A 1 98 ? 17.292 -1.413 -10.205 1.00 85.94 98 SER A C 1
ATOM 759 O O . SER A 1 98 ? 16.079 -1.204 -10.186 1.00 85.94 98 SER A O 1
ATOM 761 N N . ASN A 1 99 ? 17.992 -1.388 -11.346 1.00 86.69 99 ASN A N 1
ATOM 762 C CA . ASN A 1 99 ? 17.344 -1.169 -12.643 1.00 86.69 99 ASN A CA 1
ATOM 763 C C . ASN A 1 99 ? 16.324 -2.279 -12.959 1.00 86.69 99 ASN A C 1
ATOM 765 O O . ASN A 1 99 ? 15.217 -1.987 -13.394 1.00 86.69 99 ASN A O 1
ATOM 769 N N . SER A 1 100 ? 16.646 -3.548 -12.685 1.00 84.06 100 SER A N 1
ATOM 770 C CA . SER A 1 100 ? 15.692 -4.655 -12.840 1.00 84.06 100 SER A CA 1
ATOM 771 C C . SER A 1 100 ? 14.513 -4.546 -11.875 1.00 84.06 100 SER A C 1
ATOM 773 O O . SER A 1 100 ? 13.376 -4.801 -12.273 1.00 84.06 100 SER A O 1
ATOM 775 N N . GLY A 1 101 ? 14.755 -4.101 -10.640 1.00 85.31 101 GLY A N 1
ATOM 776 C CA . GLY A 1 101 ? 13.711 -3.819 -9.657 1.00 85.31 101 GLY A CA 1
ATOM 777 C C . GLY A 1 101 ? 12.765 -2.706 -10.107 1.00 85.31 101 GLY A C 1
ATOM 778 O O . GLY A 1 101 ? 11.557 -2.835 -9.931 1.00 85.31 101 GLY A O 1
ATOM 779 N N . TRP A 1 102 ? 13.269 -1.651 -10.755 1.00 89.88 102 TRP A N 1
ATOM 780 C CA . TRP A 1 102 ? 12.433 -0.577 -11.305 1.00 89.88 102 TRP A CA 1
ATOM 781 C C . TRP A 1 102 ? 11.418 -1.102 -12.318 1.00 89.88 102 TRP A C 1
ATOM 783 O O . TRP A 1 102 ? 10.229 -0.791 -12.223 1.00 89.88 102 TRP A O 1
ATOM 793 N N . TRP A 1 103 ? 11.886 -1.919 -13.262 1.00 89.38 103 TRP A N 1
ATOM 794 C CA . TRP A 1 103 ? 11.053 -2.432 -14.343 1.00 89.38 103 TRP A CA 1
ATOM 795 C C . TRP A 1 103 ? 10.116 -3.536 -13.871 1.00 89.38 103 TRP A C 1
ATOM 797 O O . TRP A 1 103 ? 8.930 -3.471 -14.142 1.00 89.38 103 TRP A O 1
ATOM 807 N N . THR A 1 104 ? 10.602 -4.509 -13.110 1.00 87.94 104 THR A N 1
ATOM 808 C CA . THR A 1 104 ? 9.797 -5.684 -12.736 1.00 87.94 104 THR A CA 1
ATOM 809 C C . THR A 1 104 ? 8.997 -5.473 -11.452 1.00 87.94 104 THR A C 1
ATOM 811 O O . THR A 1 104 ? 7.947 -6.074 -11.242 1.00 87.94 104 THR A O 1
ATOM 814 N N . GLY A 1 105 ? 9.476 -4.615 -10.550 1.00 87.00 105 GLY A N 1
ATOM 815 C CA . GLY A 1 105 ? 8.952 -4.518 -9.190 1.00 87.00 105 GLY A CA 1
ATOM 816 C C . GLY A 1 105 ? 9.152 -5.801 -8.376 1.00 87.00 105 GLY A C 1
ATOM 817 O O . GLY A 1 105 ? 8.387 -6.032 -7.444 1.00 87.00 105 GLY A O 1
ATOM 818 N N . HIS A 1 106 ? 10.119 -6.646 -8.745 1.00 90.94 106 HIS A N 1
ATOM 819 C CA . HIS A 1 106 ? 10.542 -7.829 -7.996 1.00 90.94 106 HIS A CA 1
ATOM 820 C C . HIS A 1 106 ? 11.937 -7.609 -7.401 1.00 90.94 106 HIS A C 1
ATOM 822 O O . HIS A 1 106 ? 12.760 -6.894 -7.977 1.00 90.94 106 HIS A O 1
ATOM 828 N N . LEU A 1 107 ? 12.209 -8.217 -6.242 1.00 87.75 107 LEU A N 1
ATOM 829 C CA . LEU A 1 107 ? 13.523 -8.104 -5.597 1.00 87.75 107 LEU A CA 1
ATOM 830 C C . LEU A 1 107 ? 14.597 -8.895 -6.358 1.00 87.75 107 LEU A C 1
ATOM 832 O O . LEU A 1 107 ? 15.742 -8.460 -6.455 1.00 87.75 107 LEU A O 1
ATOM 836 N N . MET A 1 108 ? 14.225 -10.056 -6.895 1.00 87.25 108 MET A N 1
ATOM 837 C CA . MET A 1 108 ? 15.117 -10.947 -7.632 1.00 87.25 108 MET A CA 1
ATOM 838 C C . MET A 1 108 ? 14.745 -10.934 -9.116 1.00 87.25 108 MET A C 1
ATOM 840 O O . MET A 1 108 ? 13.567 -10.948 -9.475 1.00 87.25 108 MET A O 1
ATOM 844 N N . TYR A 1 109 ? 15.756 -10.926 -9.978 1.00 80.19 109 TYR A N 1
ATOM 845 C CA . TYR A 1 109 ? 15.599 -11.000 -11.428 1.00 80.19 109 TYR A CA 1
ATOM 846 C C . TYR A 1 109 ? 16.487 -12.120 -11.958 1.00 80.19 109 TYR A C 1
ATOM 848 O O . TYR A 1 109 ? 17.671 -12.162 -11.619 1.00 80.19 109 TYR A O 1
ATOM 856 N N . ASN A 1 110 ? 15.917 -13.029 -12.748 1.00 81.94 110 ASN A N 1
ATOM 857 C CA . ASN A 1 110 ? 16.639 -14.162 -13.311 1.00 81.94 110 ASN A CA 1
ATOM 858 C C . ASN A 1 110 ? 16.544 -14.154 -14.841 1.00 81.94 110 ASN A C 1
ATOM 860 O O . ASN A 1 110 ? 15.452 -14.151 -15.400 1.00 81.94 110 ASN A O 1
ATOM 864 N N . LEU A 1 111 ? 17.705 -14.163 -15.495 1.00 65.62 111 LEU A N 1
ATOM 865 C CA . LEU A 1 111 ? 17.871 -14.315 -16.940 1.00 65.62 111 LEU A CA 1
ATOM 866 C C . LEU A 1 111 ? 18.204 -15.787 -17.210 1.00 65.62 111 LEU A C 1
ATOM 868 O O . LEU A 1 111 ? 19.368 -16.112 -17.436 1.00 65.62 111 LEU A O 1
ATOM 872 N N . SER A 1 112 ? 17.227 -16.684 -17.079 1.00 58.91 112 SER A N 1
ATOM 873 C CA . SER A 1 112 ? 17.404 -18.086 -17.489 1.00 58.91 112 SER A CA 1
ATOM 874 C C . SER A 1 112 ? 17.025 -18.274 -18.946 1.00 58.91 112 SER A C 1
ATOM 876 O O . SER A 1 112 ? 15.896 -17.843 -19.274 1.00 58.91 112 SER A O 1
#

pLDDT: mean 87.04, std 10.81, range [50.41, 96.75]

Sequence (112 aa):
MPDMSSSKPLPWTTLRVIAALLIVTFVYRLCIPSHEYDSRGSVILDIVLNIGLLVGLIGTGRSLQQQAPDDDRWKVGTPLYWAALISGIGLLLIRFTSNSGWWTGHLMYNLS

Foldseek 3Di:
DDDPDPPPQDDPVQLVVLLCVLLVVLVCLAPDADQDFADPVVLVVVLVVLVVSLVSLVVNVVSNCVVCVPDPCCVVSVVSSVSSNVSSVSLVVQLVPDVSCVGPSHVHYDHD

Radius of gyration: 17.27 Å; chains: 1; bounding box: 53×37×42 Å

Secondary structure (DSSP, 8-state):
-------PPPPHHHHHHHHHHHHHHHHHHHHSPB-SPPPHHHHHHHHHHHHHHHHHHHHHHHHHHHH-TT-TTHHHHHHHHHHHHHHHHHHHHHHHH-HHHHHH--S-B---